Protein AF-A0A2X2DP00-F1 (afdb_monomer_lite)

Structure (mmCIF, N/CA/C/O backbone):
data_AF-A0A2X2DP00-F1
#
_entry.id   AF-A0A2X2DP00-F1
#
loop_
_atom_site.group_PDB
_atom_site.id
_atom_site.type_symbol
_atom_site.label_atom_id
_atom_site.label_alt_id
_atom_site.label_comp_id
_atom_site.label_asym_id
_atom_site.label_entity_id
_atom_site.label_seq_id
_atom_site.pdbx_PDB_ins_code
_atom_site.Cartn_x
_atom_site.Cartn_y
_atom_site.Cartn_z
_atom_site.occupancy
_atom_site.B_iso_or_equiv
_atom_site.auth_seq_id
_atom_site.auth_comp_id
_atom_site.auth_asym_id
_atom_site.auth_atom_id
_atom_site.pdbx_PDB_model_num
ATOM 1 N N . MET A 1 1 ? 0.939 -28.155 -7.648 1.00 37.97 1 MET A N 1
ATOM 2 C CA . MET A 1 1 ? -0.258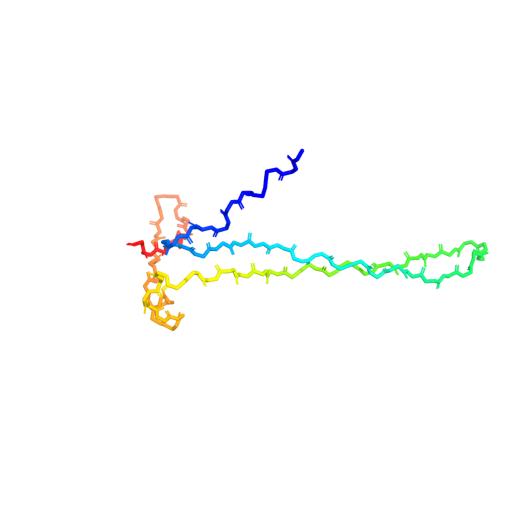 -27.290 -7.715 1.00 37.97 1 MET A CA 1
ATOM 3 C C . MET A 1 1 ? -0.003 -26.068 -6.851 1.00 37.97 1 MET A C 1
ATOM 5 O O . MET A 1 1 ? 0.250 -26.237 -5.664 1.00 37.97 1 MET A O 1
ATOM 9 N N . ALA A 1 2 ? 0.046 -24.867 -7.433 1.00 38.84 2 ALA A N 1
ATOM 10 C CA . ALA A 1 2 ? 0.214 -23.642 -6.654 1.00 38.84 2 ALA A CA 1
ATOM 11 C C . ALA A 1 2 ? -1.010 -23.478 -5.746 1.00 38.84 2 ALA A C 1
ATOM 13 O O . ALA A 1 2 ? -2.141 -23.450 -6.227 1.00 38.84 2 ALA A O 1
ATOM 14 N N . LYS A 1 3 ? -0.788 -23.439 -4.432 1.00 44.03 3 LYS A N 1
ATOM 15 C CA . LYS A 1 3 ? -1.837 -23.187 -3.447 1.00 44.03 3 LYS A CA 1
ATOM 16 C C . LYS A 1 3 ? -2.283 -21.740 -3.665 1.00 44.03 3 LYS A C 1
ATOM 18 O O . LYS A 1 3 ? -1.599 -20.817 -3.234 1.00 44.03 3 LYS A O 1
ATOM 23 N N . ILE A 1 4 ? -3.369 -21.537 -4.409 1.00 54.34 4 ILE A N 1
ATOM 24 C CA . ILE A 1 4 ? -4.022 -20.231 -4.497 1.00 54.34 4 ILE A CA 1
ATOM 25 C C . ILE A 1 4 ? -4.593 -19.999 -3.102 1.00 54.34 4 ILE A C 1
ATOM 27 O O . ILE A 1 4 ? -5.638 -20.542 -2.750 1.00 54.34 4 ILE A O 1
ATOM 31 N N . THR A 1 5 ? -3.840 -19.293 -2.259 1.00 56.06 5 THR A N 1
ATOM 32 C CA . THR A 1 5 ? -4.333 -18.832 -0.964 1.00 56.06 5 THR A CA 1
ATOM 33 C C . THR A 1 5 ? -5.604 -18.055 -1.248 1.00 56.06 5 THR A C 1
ATOM 35 O O . THR A 1 5 ? -5.568 -17.051 -1.958 1.00 56.06 5 THR A O 1
ATOM 38 N N . SER A 1 6 ? -6.730 -18.572 -0.762 1.00 59.97 6 SER A N 1
ATOM 39 C CA . SER A 1 6 ? -8.017 -17.912 -0.901 1.00 59.97 6 SER A CA 1
ATOM 40 C C . SER A 1 6 ? -7.872 -16.464 -0.438 1.00 59.97 6 SER A C 1
ATOM 42 O O . SER A 1 6 ? -7.522 -16.210 0.712 1.00 59.97 6 SER A O 1
ATOM 44 N N . ILE A 1 7 ? -8.140 -15.517 -1.335 1.00 62.97 7 ILE A N 1
ATOM 45 C CA . ILE A 1 7 ? -8.219 -14.076 -1.042 1.00 62.97 7 ILE A CA 1
ATOM 46 C C . ILE A 1 7 ? -9.379 -13.733 -0.081 1.00 62.97 7 ILE A C 1
ATOM 48 O O . ILE A 1 7 ? -9.658 -12.565 0.165 1.00 62.97 7 ILE A O 1
ATOM 52 N N . ALA A 1 8 ? -10.076 -14.743 0.451 1.00 59.81 8 ALA A N 1
ATOM 53 C CA . ALA A 1 8 ? -11.283 -14.653 1.263 1.00 59.81 8 ALA A CA 1
ATOM 54 C C . ALA A 1 8 ? -11.035 -14.224 2.718 1.00 59.81 8 ALA A C 1
ATOM 56 O O . ALA A 1 8 ? -11.577 -14.824 3.643 1.00 59.81 8 ALA A O 1
ATOM 57 N N . GLN A 1 9 ? -10.245 -13.175 2.946 1.00 71.75 9 GLN A N 1
ATOM 58 C CA . GLN A 1 9 ? -10.446 -12.399 4.169 1.00 71.75 9 GLN A CA 1
ATOM 59 C C . GLN A 1 9 ? -11.719 -11.578 3.972 1.00 71.75 9 GLN A C 1
ATOM 61 O O . GLN A 1 9 ? -11.832 -10.840 2.997 1.00 71.75 9 GLN A O 1
ATOM 66 N N . THR A 1 10 ? -12.710 -11.768 4.841 1.00 79.12 10 THR A N 1
ATOM 67 C CA . THR A 1 10 ? -14.013 -11.087 4.750 1.00 79.12 10 THR A CA 1
ATOM 68 C C . THR A 1 10 ? -14.105 -9.868 5.661 1.00 79.12 10 THR A C 1
ATOM 70 O O . THR A 1 10 ? -14.991 -9.042 5.472 1.00 79.12 10 THR A O 1
ATOM 73 N N . ASP A 1 11 ? -13.196 -9.761 6.632 1.00 86.50 11 ASP A N 1
ATOM 74 C CA . ASP A 1 11 ? -13.187 -8.776 7.718 1.00 86.50 11 ASP A CA 1
ATOM 75 C C . ASP A 1 11 ? -12.270 -7.571 7.451 1.00 86.50 11 ASP A C 1
ATOM 77 O O . ASP A 1 11 ? -12.307 -6.585 8.183 1.00 86.50 11 ASP A O 1
ATOM 81 N N . ARG A 1 12 ? -11.418 -7.634 6.421 1.00 86.50 12 ARG A N 1
ATOM 82 C CA . ARG A 1 12 ? -10.439 -6.585 6.122 1.00 86.50 12 ARG A CA 1
ATOM 83 C C . ARG A 1 12 ? -10.046 -6.554 4.653 1.00 86.50 12 ARG A C 1
ATOM 85 O O . ARG A 1 12 ? -10.150 -7.543 3.933 1.00 86.50 12 ARG A O 1
ATOM 92 N N . GLU A 1 13 ? -9.542 -5.403 4.226 1.00 89.62 13 GLU A N 1
ATOM 93 C CA . GLU A 1 13 ? -8.955 -5.256 2.898 1.00 89.62 13 GLU A CA 1
ATOM 94 C C . GLU A 1 13 ? -7.607 -5.968 2.812 1.00 89.62 13 GLU A C 1
ATOM 96 O O . GLU A 1 13 ? -6.820 -5.973 3.762 1.00 89.62 13 GLU A O 1
ATOM 101 N N . SER A 1 14 ? -7.320 -6.523 1.639 1.00 88.94 14 SER A N 1
ATOM 102 C CA . SER A 1 14 ? -6.014 -7.097 1.322 1.00 88.94 14 SER A CA 1
ATOM 103 C C . SER A 1 14 ? -5.226 -6.150 0.421 1.00 88.94 14 SER A C 1
ATOM 105 O O . SER A 1 14 ? -5.757 -5.643 -0.567 1.00 88.94 14 SER A O 1
ATOM 107 N N . LEU A 1 15 ? -3.953 -5.921 0.751 1.00 90.44 15 LEU A N 1
ATOM 108 C CA . LEU A 1 15 ? -3.044 -5.098 -0.045 1.00 90.44 15 LEU A CA 1
ATOM 109 C C . LEU A 1 15 ? -2.152 -5.980 -0.920 1.00 90.44 15 LEU A C 1
ATOM 111 O O . LEU A 1 15 ? -1.339 -6.757 -0.422 1.00 90.44 15 LEU A O 1
ATOM 115 N N . PHE A 1 16 ? -2.261 -5.785 -2.228 1.00 91.69 16 PHE A N 1
ATOM 116 C CA . PHE A 1 16 ? -1.384 -6.354 -3.240 1.00 91.69 16 PHE A CA 1
ATOM 117 C C . PHE A 1 16 ? -0.632 -5.246 -3.976 1.00 91.69 16 PHE A C 1
ATOM 119 O O . PHE A 1 16 ? -0.958 -4.062 -3.876 1.00 91.69 16 PHE A O 1
ATOM 126 N N . TYR A 1 17 ? 0.376 -5.638 -4.750 1.00 94.88 17 TYR A N 1
ATOM 127 C CA . TYR A 1 17 ? 1.155 -4.712 -5.561 1.00 94.88 17 TYR A CA 1
ATOM 128 C C . TYR A 1 17 ? 1.212 -5.179 -7.008 1.00 94.88 17 TYR A C 1
ATOM 130 O O . TYR 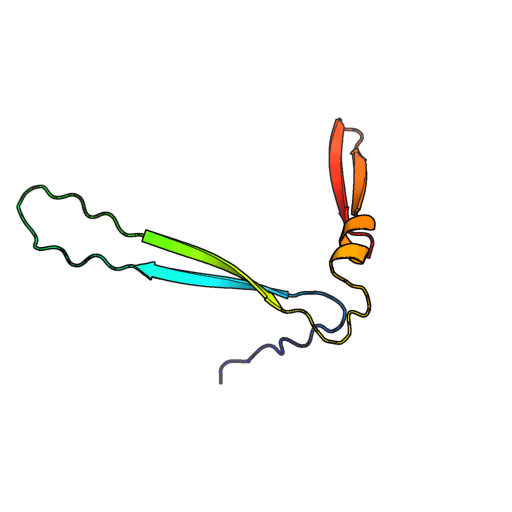A 1 17 ? 1.711 -6.269 -7.296 1.00 94.88 17 TYR A O 1
ATOM 138 N N . ILE A 1 18 ? 0.767 -4.325 -7.927 1.00 95.31 18 ILE A N 1
ATOM 139 C CA . ILE A 1 18 ? 0.970 -4.533 -9.360 1.00 95.31 18 ILE A CA 1
ATOM 140 C C . ILE A 1 18 ? 2.314 -3.914 -9.726 1.00 95.31 18 ILE A C 1
ATOM 142 O O . ILE A 1 18 ? 2.544 -2.722 -9.520 1.00 95.31 18 ILE A O 1
ATOM 146 N N . ASN A 1 19 ? 3.209 -4.739 -10.262 1.00 95.12 19 ASN A N 1
ATOM 147 C CA . ASN A 1 19 ? 4.528 -4.316 -10.708 1.00 95.12 19 ASN A CA 1
ATOM 148 C C . ASN A 1 19 ? 4.534 -4.253 -12.237 1.00 95.12 19 ASN A C 1
ATOM 150 O O . ASN A 1 19 ? 4.398 -5.285 -12.887 1.00 95.12 19 ASN A O 1
ATOM 154 N N . SER A 1 20 ? 4.742 -3.063 -12.795 1.00 94.00 20 SER A N 1
ATOM 155 C CA . SER A 1 20 ? 4.962 -2.862 -14.228 1.00 94.00 20 SER A CA 1
ATOM 156 C C . SER A 1 20 ? 6.406 -2.437 -14.466 1.00 94.00 20 SER A C 1
ATOM 158 O O . SER A 1 20 ? 6.911 -1.531 -13.801 1.00 94.00 20 SER A O 1
ATOM 160 N N . LYS A 1 21 ? 7.097 -3.122 -15.379 1.00 92.88 21 LYS A N 1
ATOM 161 C CA . LYS A 1 21 ? 8.474 -2.806 -15.769 1.00 92.88 21 LYS A CA 1
ATOM 162 C C . LYS A 1 21 ? 8.476 -2.428 -17.243 1.00 92.88 21 LYS A C 1
ATOM 164 O O . LYS A 1 21 ? 8.233 -3.282 -18.089 1.00 92.88 21 LYS A O 1
ATOM 169 N N . ALA A 1 22 ? 8.768 -1.167 -17.532 1.00 88.75 22 ALA A N 1
ATOM 170 C CA . ALA A 1 22 ? 9.032 -0.718 -18.887 1.00 88.75 22 ALA A CA 1
ATOM 171 C C . ALA A 1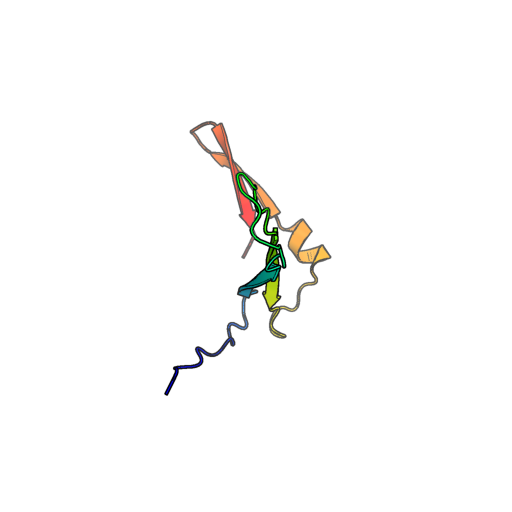 22 ? 10.482 -1.067 -19.232 1.00 88.75 22 ALA A C 1
ATOM 173 O O . ALA A 1 22 ? 11.415 -0.541 -18.618 1.00 88.75 22 ALA A O 1
ATOM 174 N N . ILE A 1 23 ? 10.653 -1.987 -20.181 1.00 85.62 23 ILE A N 1
ATOM 175 C CA . ILE A 1 23 ? 11.964 -2.370 -20.704 1.00 85.62 23 ILE A CA 1
ATOM 176 C C . ILE A 1 23 ? 12.291 -1.406 -21.850 1.00 85.62 23 ILE A C 1
ATOM 178 O O . ILE A 1 23 ? 11.558 -1.389 -22.840 1.00 85.62 23 ILE A O 1
ATOM 182 N N . PRO A 1 24 ? 13.341 -0.579 -21.728 1.00 81.94 24 PRO A N 1
ATOM 183 C CA . PRO A 1 24 ? 13.718 0.340 -22.786 1.00 81.94 24 PRO A CA 1
ATOM 184 C C . PRO A 1 24 ? 14.339 -0.437 -23.948 1.00 81.94 24 PRO A C 1
ATOM 186 O O . PRO A 1 24 ? 15.205 -1.289 -23.749 1.00 81.94 24 PRO A O 1
ATOM 189 N N . ILE A 1 25 ? 13.915 -0.117 -25.168 1.00 77.62 25 ILE A N 1
ATOM 190 C CA . ILE A 1 25 ? 14.601 -0.555 -26.383 1.00 77.62 25 ILE A CA 1
ATOM 191 C C . ILE A 1 25 ? 15.696 0.472 -26.645 1.00 77.62 25 ILE A C 1
ATOM 193 O O . ILE A 1 25 ? 15.405 1.659 -26.790 1.00 77.62 25 ILE A O 1
ATOM 197 N N . ALA A 1 26 ? 16.951 0.040 -26.674 1.00 73.88 26 ALA A N 1
ATOM 198 C CA . ALA A 1 26 ? 18.064 0.926 -26.968 1.00 73.88 26 ALA A CA 1
ATOM 199 C C . ALA A 1 26 ? 19.128 0.197 -27.787 1.00 73.88 26 ALA A C 1
ATOM 201 O O . ALA A 1 26 ? 19.475 -0.945 -27.490 1.00 73.88 26 ALA A O 1
ATOM 202 N N . GLU A 1 27 ? 19.655 0.871 -28.807 1.00 71.94 27 GLU A N 1
ATOM 203 C CA . GLU A 1 27 ? 20.824 0.397 -29.540 1.00 71.94 27 GLU A CA 1
ATOM 204 C C . GLU A 1 27 ? 22.085 0.666 -28.717 1.00 71.94 27 GLU A C 1
ATOM 206 O O . GLU A 1 27 ? 22.321 1.785 -28.249 1.00 71.94 27 GLU A O 1
ATOM 211 N N . SER A 1 28 ? 22.904 -0.367 -28.538 1.00 70.06 28 SER A N 1
ATOM 212 C CA . SER A 1 28 ? 24.152 -0.289 -27.789 1.00 70.06 28 SER A CA 1
ATOM 213 C C . SER A 1 28 ? 25.192 0.517 -28.570 1.00 70.06 28 SER A C 1
ATOM 215 O O . SER A 1 28 ? 25.891 -0.015 -29.433 1.00 70.06 28 SER A O 1
ATOM 217 N N . LYS A 1 29 ? 25.305 1.809 -28.261 1.00 75.81 29 LYS A N 1
ATOM 218 C CA . LYS A 1 29 ? 26.450 2.643 -28.652 1.00 75.81 29 LYS A CA 1
ATOM 219 C C . LYS A 1 29 ? 27.454 2.706 -27.498 1.00 75.81 29 LYS A C 1
ATOM 221 O O . LYS A 1 29 ? 27.052 2.645 -26.332 1.00 75.81 29 LYS A O 1
ATOM 226 N N . ASN A 1 30 ? 28.747 2.829 -27.819 1.00 77.62 30 ASN A N 1
ATOM 227 C CA . ASN A 1 30 ? 29.807 2.972 -26.813 1.00 77.62 30 ASN A CA 1
ATOM 228 C C . ASN A 1 30 ? 29.489 4.147 -25.870 1.00 77.62 30 ASN A C 1
ATOM 230 O O . ASN A 1 30 ? 29.209 5.248 -26.338 1.00 77.62 30 ASN A O 1
ATOM 234 N N . ASN A 1 31 ? 29.547 3.889 -24.558 1.00 81.50 31 ASN A N 1
ATOM 235 C CA . ASN A 1 31 ? 29.216 4.812 -23.462 1.00 81.50 31 ASN A CA 1
ATOM 236 C C . ASN A 1 31 ? 27.760 5.316 -23.457 1.00 81.50 31 ASN A C 1
ATOM 238 O O . ASN A 1 31 ? 27.503 6.500 -23.666 1.00 81.50 31 ASN A O 1
ATOM 242 N N . SER A 1 32 ? 26.797 4.437 -23.163 1.00 80.00 32 SER A N 1
ATOM 243 C CA . SER A 1 32 ? 25.386 4.818 -23.001 1.00 80.00 32 SER A CA 1
ATOM 244 C C . SER A 1 32 ? 24.821 4.456 -21.621 1.00 80.00 32 SER A C 1
ATOM 246 O O . SER A 1 32 ? 25.210 3.465 -21.006 1.00 80.00 32 SER A O 1
ATOM 248 N N . ILE A 1 33 ? 23.901 5.294 -21.128 1.00 83.50 33 ILE A N 1
ATOM 249 C CA . ILE A 1 33 ? 23.111 5.056 -19.913 1.00 83.50 33 ILE A CA 1
ATOM 250 C C . ILE A 1 33 ? 21.703 4.649 -20.340 1.00 83.50 33 ILE A C 1
ATOM 252 O O . ILE A 1 33 ? 21.029 5.387 -21.060 1.00 83.50 33 ILE A O 1
ATOM 256 N N . HIS A 1 34 ? 21.240 3.501 -19.850 1.00 83.25 34 HIS A N 1
ATOM 257 C CA . HIS A 1 34 ? 19.868 3.048 -20.047 1.00 83.25 34 HIS A CA 1
ATOM 258 C C . HIS A 1 34 ? 19.035 3.327 -18.803 1.00 83.25 34 HIS A C 1
ATOM 260 O O . HIS A 1 34 ? 19.342 2.852 -17.710 1.00 83.25 34 HIS A O 1
ATOM 266 N N . ILE A 1 35 ? 17.946 4.070 -18.982 1.00 85.69 35 ILE A N 1
ATOM 267 C CA . ILE A 1 35 ? 16.990 4.362 -17.917 1.00 85.69 35 ILE A CA 1
ATOM 268 C C . ILE A 1 35 ? 15.746 3.516 -18.167 1.00 85.69 35 ILE A C 1
ATOM 270 O O . ILE A 1 35 ? 15.108 3.619 -19.210 1.00 85.69 35 ILE A O 1
ATOM 274 N N . SER A 1 36 ? 15.418 2.664 -17.198 1.00 88.69 36 SER A N 1
ATOM 275 C CA . SER A 1 36 ? 14.196 1.856 -17.198 1.00 88.69 36 SER A CA 1
ATOM 276 C C . SER A 1 36 ? 13.244 2.364 -16.127 1.00 88.69 36 SER A C 1
ATOM 278 O O . SER A 1 36 ? 13.678 2.790 -15.056 1.00 88.69 36 SER A O 1
ATOM 280 N N . ILE A 1 37 ? 11.941 2.270 -16.385 1.00 91.06 37 ILE A N 1
ATOM 281 C CA . ILE A 1 37 ? 10.915 2.715 -15.440 1.00 91.06 37 ILE A CA 1
ATOM 282 C C . ILE A 1 37 ? 10.250 1.487 -14.820 1.00 91.06 37 ILE A C 1
ATOM 284 O O . ILE A 1 37 ? 9.730 0.620 -15.523 1.00 91.06 37 ILE A O 1
ATOM 288 N N . LYS A 1 38 ? 10.246 1.420 -13.484 1.00 93.94 38 LYS A N 1
ATOM 289 C CA . LYS A 1 38 ? 9.438 0.465 -12.720 1.00 93.94 38 LYS A CA 1
ATOM 290 C C . LYS A 1 38 ? 8.321 1.219 -12.012 1.00 93.94 38 LYS A C 1
ATOM 292 O O . LYS A 1 38 ? 8.584 2.007 -11.108 1.00 93.94 38 LYS A O 1
ATOM 297 N N . SER A 1 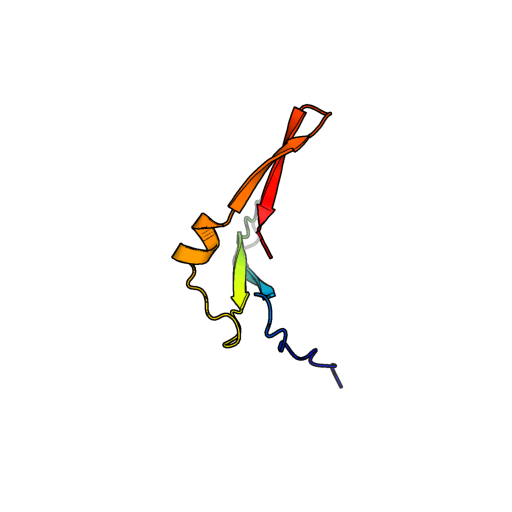39 ? 7.084 0.914 -12.371 1.00 96.31 39 SER A N 1
ATOM 298 C CA . SER A 1 39 ? 5.899 1.427 -11.689 1.00 96.31 39 SER A CA 1
ATOM 299 C C . SER A 1 39 ? 5.360 0.367 -10.731 1.00 96.31 39 SER A C 1
ATOM 301 O O . SER A 1 39 ? 5.207 -0.800 -11.097 1.00 96.31 39 SER A O 1
ATOM 303 N N . VAL A 1 40 ? 5.092 0.767 -9.489 1.00 96.69 40 VAL A N 1
ATOM 304 C CA . VAL A 1 40 ? 4.524 -0.102 -8.452 1.00 96.69 40 VAL A CA 1
ATOM 305 C C . VAL A 1 40 ? 3.234 0.529 -7.957 1.00 96.69 40 VAL A C 1
ATOM 307 O O . VAL A 1 40 ? 3.256 1.595 -7.347 1.00 96.69 40 VAL A O 1
ATOM 310 N N . PHE A 1 41 ? 2.115 -0.139 -8.213 1.00 96.62 41 PHE A N 1
ATOM 311 C CA . PHE A 1 41 ? 0.788 0.337 -7.840 1.00 96.62 41 PHE A CA 1
ATOM 312 C C . PHE A 1 41 ? 0.240 -0.491 -6.685 1.00 96.62 41 PHE A C 1
ATOM 314 O O . PHE A 1 41 ? 0.359 -1.717 -6.693 1.00 96.62 41 PHE A O 1
ATOM 321 N N . LYS A 1 42 ? -0.376 0.171 -5.701 1.00 95.44 42 LYS A N 1
ATOM 322 C CA . LYS A 1 42 ? -1.140 -0.512 -4.652 1.00 95.44 42 LYS A CA 1
ATOM 323 C C . LYS A 1 42 ? -2.473 -0.978 -5.237 1.00 95.44 42 LYS A C 1
ATOM 325 O O . LYS A 1 42 ? -3.204 -0.170 -5.801 1.00 95.44 42 LYS A O 1
ATOM 330 N N . LEU A 1 43 ? -2.781 -2.260 -5.080 1.00 93.12 43 LEU A N 1
ATOM 331 C CA . LEU A 1 43 ? -4.069 -2.860 -5.413 1.00 93.12 43 LEU A CA 1
ATOM 332 C C . LEU A 1 43 ? -4.741 -3.289 -4.110 1.00 93.12 43 LEU A C 1
ATOM 334 O O . LEU A 1 43 ? -4.286 -4.227 -3.456 1.00 93.12 43 LEU A O 1
ATOM 338 N N . PHE A 1 44 ? -5.810 -2.596 -3.736 1.00 91.25 44 PHE A N 1
ATOM 339 C CA . PHE A 1 44 ? -6.610 -2.929 -2.563 1.00 91.25 44 PHE A CA 1
ATOM 340 C C . PHE A 1 44 ? -7.781 -3.813 -2.991 1.00 91.25 44 PHE A C 1
ATOM 342 O O . PHE A 1 44 ? -8.597 -3.406 -3.814 1.00 91.25 44 PHE A O 1
ATOM 349 N N . TYR A 1 45 ? -7.861 -5.025 -2.446 1.00 89.81 45 TYR A N 1
ATOM 350 C CA . TYR A 1 45 ? -9.032 -5.884 -2.594 1.00 89.81 45 TYR A CA 1
ATOM 351 C C . TYR A 1 45 ? -9.956 -5.677 -1.395 1.00 89.81 45 TYR A C 1
ATOM 353 O O . TYR A 1 45 ? -9.558 -5.951 -0.258 1.00 89.81 45 TYR A O 1
ATOM 361 N N . ARG A 1 46 ? -11.178 -5.200 -1.655 1.00 88.69 46 ARG A N 1
ATOM 362 C CA . ARG A 1 46 ? -12.202 -4.969 -0.634 1.00 88.69 46 ARG A CA 1
ATOM 363 C C . ARG A 1 46 ? -13.255 -6.083 -0.680 1.00 88.69 46 ARG A C 1
ATOM 365 O O . ARG A 1 46 ? -13.989 -6.165 -1.664 1.00 88.69 46 ARG A O 1
ATOM 372 N N . PRO A 1 47 ? -13.341 -6.950 0.341 1.00 89.06 47 PRO A N 1
ATOM 373 C CA . PRO A 1 47 ? -14.385 -7.967 0.406 1.00 89.06 47 PRO A CA 1
ATOM 374 C C . PRO A 1 47 ? -15.773 -7.359 0.648 1.00 89.06 47 PRO A C 1
ATOM 376 O O . PRO A 1 47 ? -15.908 -6.327 1.301 1.00 89.06 47 PRO A O 1
ATOM 379 N N . HIS A 1 48 ? -16.817 -8.070 0.212 1.00 85.50 48 HIS A N 1
ATOM 380 C CA . HIS A 1 48 ? -18.221 -7.692 0.435 1.00 85.50 48 HIS A CA 1
ATOM 381 C C . HIS A 1 48 ? -18.640 -7.666 1.918 1.00 85.50 48 HIS A C 1
ATOM 383 O O . HIS A 1 48 ? -19.660 -7.075 2.247 1.00 85.50 48 HIS A O 1
ATOM 389 N N . GLY A 1 49 ? -17.877 -8.304 2.815 1.00 84.25 49 GLY A N 1
ATOM 390 C CA . GLY A 1 49 ? -18.171 -8.340 4.254 1.00 84.25 49 GLY A CA 1
ATOM 391 C C . GLY A 1 49 ? -17.904 -7.025 4.997 1.00 84.25 49 GLY A C 1
ATOM 392 O O . GLY A 1 49 ? -18.304 -6.892 6.150 1.00 84.25 49 GLY A O 1
ATOM 393 N N . LEU A 1 50 ? -17.254 -6.047 4.356 1.00 86.12 50 LEU A N 1
ATOM 394 C CA . LEU A 1 50 ? -17.035 -4.714 4.915 1.00 86.12 50 LEU A CA 1
ATOM 395 C C . LEU A 1 50 ? -18.233 -3.817 4.597 1.00 86.12 50 LEU A C 1
ATOM 397 O O . LEU A 1 50 ? -18.363 -3.321 3.480 1.00 86.12 50 LEU A O 1
ATOM 401 N N . THR A 1 51 ? -19.090 -3.609 5.592 1.00 84.06 51 THR A N 1
ATOM 402 C CA . THR A 1 51 ? -20.332 -2.832 5.464 1.00 84.06 51 THR A CA 1
ATOM 403 C C . THR A 1 51 ? -20.114 -1.321 5.460 1.00 84.06 51 THR A C 1
ATOM 405 O O . THR A 1 51 ? -20.919 -0.594 4.889 1.00 84.06 51 THR A O 1
ATOM 408 N N . GLU A 1 52 ? -19.037 -0.844 6.084 1.00 86.69 52 GLU A N 1
ATOM 409 C CA . GLU A 1 52 ? -18.711 0.584 6.160 1.00 86.69 52 GLU A CA 1
ATOM 410 C C . GLU A 1 52 ? -18.224 1.116 4.815 1.00 86.69 52 GLU A C 1
ATOM 412 O O . GLU A 1 52 ? -17.575 0.398 4.047 1.00 86.69 52 GLU A O 1
ATOM 417 N N . THR A 1 53 ? -18.466 2.393 4.536 1.00 88.69 53 THR A N 1
ATOM 418 C CA . THR A 1 53 ? -17.891 3.053 3.356 1.00 88.69 53 THR A CA 1
ATOM 419 C C . THR A 1 53 ? -16.438 3.473 3.596 1.00 88.69 53 THR A C 1
ATOM 421 O O . THR A 1 53 ? -15.922 3.451 4.719 1.00 88.69 53 THR A O 1
ATOM 424 N N . VAL A 1 54 ? -15.730 3.848 2.528 1.00 86.62 54 VAL A N 1
ATOM 425 C CA . VAL A 1 54 ? -14.345 4.343 2.631 1.00 86.62 54 VAL A CA 1
ATOM 426 C C . VAL A 1 54 ? -14.310 5.671 3.396 1.00 86.62 54 VAL A C 1
ATOM 428 O O . VAL A 1 54 ? -13.417 5.912 4.215 1.00 86.62 54 VAL A O 1
ATOM 431 N N . GLU A 1 55 ? -15.316 6.515 3.182 1.00 89.00 55 GLU A N 1
ATOM 432 C CA . GLU A 1 55 ? -15.471 7.813 3.828 1.00 89.00 55 GLU A CA 1
ATOM 433 C C . GLU A 1 55 ? -15.732 7.660 5.330 1.00 89.00 55 GLU A C 1
ATOM 435 O O . GLU A 1 55 ? -15.160 8.387 6.144 1.00 89.00 55 GLU A O 1
ATOM 440 N N . GLU A 1 56 ? -16.570 6.696 5.713 1.00 90.25 56 GLU A N 1
ATOM 441 C CA . GLU A 1 56 ? -16.865 6.379 7.112 1.00 90.25 56 GLU A CA 1
ATOM 442 C C . GLU A 1 56 ? -15.649 5.801 7.831 1.00 90.25 56 GLU A C 1
ATOM 444 O O . GLU A 1 56 ? -15.299 6.2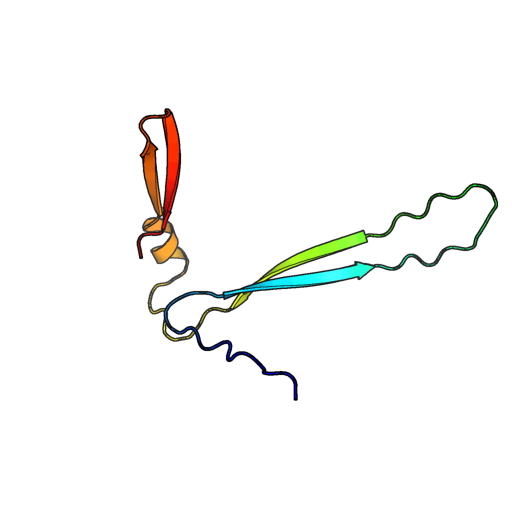66 8.918 1.00 90.25 56 GLU A O 1
ATOM 449 N N . ALA A 1 57 ? -14.952 4.852 7.202 1.00 87.56 57 ALA A N 1
ATOM 450 C CA . ALA A 1 57 ? -13.756 4.234 7.767 1.00 87.56 57 ALA A CA 1
ATOM 451 C C . ALA A 1 57 ? -12.646 5.263 8.045 1.00 87.56 57 ALA A C 1
ATOM 453 O O . ALA A 1 57 ? -11.935 5.164 9.047 1.00 87.56 57 ALA A O 1
ATOM 454 N N . THR A 1 58 ? -12.516 6.283 7.191 1.00 87.19 58 THR A N 1
ATOM 455 C CA . THR A 1 58 ? -11.504 7.341 7.352 1.00 87.19 58 THR A CA 1
ATOM 456 C C . THR A 1 58 ? -11.745 8.186 8.607 1.00 87.19 58 THR A C 1
ATOM 458 O O . THR A 1 58 ? -10.794 8.602 9.268 1.00 87.19 58 THR A O 1
ATOM 461 N N . LYS A 1 59 ? -13.009 8.397 8.995 1.00 90.81 59 LYS A N 1
ATOM 462 C CA . LYS A 1 59 ? -13.365 9.176 10.196 1.00 90.81 59 LYS A CA 1
ATOM 463 C C . LYS A 1 59 ? -12.997 8.472 11.504 1.00 90.81 59 LYS A C 1
ATOM 465 O O . LYS A 1 59 ? -12.910 9.127 12.535 1.00 90.81 59 LYS A O 1
ATOM 470 N N . LYS A 1 60 ? -12.768 7.157 11.471 1.00 89.88 60 LYS A N 1
ATOM 471 C CA . LYS A 1 60 ? -12.449 6.324 12.643 1.00 89.88 60 LYS A CA 1
ATOM 472 C C . LYS A 1 60 ? -10.944 6.161 12.888 1.00 89.88 60 LYS A C 1
ATOM 474 O O . LYS A 1 60 ? -10.516 5.274 13.627 1.00 89.88 60 LYS A O 1
ATOM 479 N N . ILE A 1 61 ? -10.113 6.978 12.242 1.00 91.00 61 ILE A N 1
ATOM 480 C CA . ILE A 1 61 ? -8.671 6.988 12.488 1.00 91.00 61 ILE A CA 1
ATOM 481 C C . ILE A 1 61 ? -8.404 7.696 13.821 1.00 91.00 61 ILE A C 1
ATOM 483 O O . ILE A 1 61 ? -8.770 8.853 14.013 1.00 91.00 61 ILE A O 1
ATOM 487 N N . ILE A 1 62 ? -7.740 6.997 14.737 1.00 92.81 62 ILE A N 1
ATOM 488 C CA . ILE A 1 62 ? -7.389 7.493 16.067 1.00 92.81 62 ILE A CA 1
ATOM 489 C C . ILE A 1 62 ? -5.919 7.906 16.070 1.00 92.81 62 ILE A C 1
ATOM 491 O O . ILE A 1 62 ? -5.037 7.131 15.694 1.00 92.81 62 ILE A O 1
ATOM 495 N N . PHE A 1 63 ? -5.650 9.109 16.564 1.00 93.56 63 PHE A N 1
ATOM 496 C CA . PHE A 1 63 ? -4.304 9.639 16.748 1.00 93.56 63 PHE A CA 1
ATOM 497 C C . PHE A 1 63 ? -3.965 9.642 18.238 1.00 93.56 63 PHE A C 1
ATOM 499 O O . PHE A 1 63 ? -4.776 10.040 19.069 1.00 93.56 63 PHE A O 1
ATOM 506 N N . SER A 1 64 ? -2.767 9.187 18.591 1.00 93.75 64 SER A N 1
ATOM 507 C CA . SER A 1 64 ? -2.278 9.205 19.973 1.00 93.75 64 SER A CA 1
ATOM 508 C C . SER A 1 64 ? -0.789 9.519 19.998 1.00 93.75 64 SER A C 1
ATOM 510 O O . SER A 1 64 ? -0.083 9.191 19.051 1.00 93.75 64 SER A O 1
ATOM 512 N N . ILE A 1 65 ? -0.304 10.147 21.065 1.00 95.56 65 ILE A N 1
ATOM 513 C CA . ILE A 1 65 ? 1.129 10.358 21.288 1.00 95.56 65 ILE A CA 1
ATOM 514 C C . ILE A 1 65 ? 1.582 9.369 22.357 1.00 95.56 65 ILE A C 1
ATOM 516 O O . ILE A 1 65 ? 0.937 9.250 23.398 1.00 95.56 65 ILE A O 1
ATOM 520 N N . ASN A 1 66 ? 2.662 8.634 22.101 1.00 94.38 66 ASN A N 1
ATOM 521 C CA . ASN A 1 66 ? 3.208 7.703 23.086 1.00 94.38 66 ASN A CA 1
ATOM 522 C C . ASN A 1 66 ? 4.176 8.400 24.063 1.00 94.38 66 ASN A C 1
ATOM 524 O O . ASN A 1 66 ? 4.553 9.558 23.891 1.00 94.38 66 ASN A O 1
ATOM 528 N N . ASN A 1 67 ? 4.645 7.668 25.074 1.00 94.94 67 ASN A N 1
ATOM 529 C CA . ASN A 1 67 ? 5.563 8.194 26.096 1.00 94.94 67 ASN A CA 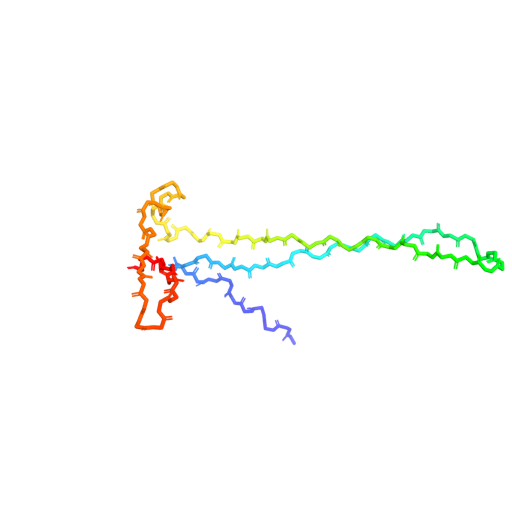1
ATOM 530 C C . ASN A 1 67 ? 6.911 8.679 25.524 1.00 94.94 67 ASN A C 1
ATOM 532 O O . ASN A 1 67 ? 7.604 9.463 26.166 1.00 94.94 67 ASN A O 1
ATOM 536 N N . LYS A 1 68 ? 7.279 8.232 24.315 1.00 95.62 68 LYS A N 1
ATOM 537 C CA . LYS A 1 68 ? 8.474 8.669 23.576 1.00 95.62 68 LYS A CA 1
ATOM 538 C C . LYS A 1 68 ? 8.218 9.906 22.705 1.00 95.62 68 LYS A C 1
ATOM 540 O O . LYS A 1 68 ? 9.111 10.321 21.976 1.00 95.62 68 LYS A O 1
ATOM 545 N N . LYS A 1 69 ? 7.027 10.512 22.804 1.00 93.12 69 LYS A N 1
ATOM 546 C CA . LYS A 1 69 ? 6.562 11.654 22.000 1.00 93.12 69 LYS A CA 1
ATOM 547 C C . LYS A 1 69 ? 6.410 11.345 20.505 1.00 93.12 69 LYS A C 1
ATOM 549 O O . LYS A 1 69 ? 6.472 12.248 19.678 1.00 93.12 69 LYS A O 1
ATOM 554 N N . GLU A 1 70 ? 6.176 10.085 20.149 1.00 96.38 70 GLU A N 1
ATOM 555 C CA . GLU A 1 70 ? 5.910 9.675 18.767 1.00 96.38 70 GLU A CA 1
ATOM 556 C C . GLU A 1 70 ? 4.404 9.709 18.484 1.00 96.38 70 GLU A C 1
ATOM 558 O O . GLU A 1 70 ? 3.598 9.289 19.320 1.00 96.38 70 GLU A O 1
ATOM 563 N N . MET A 1 71 ? 4.023 10.169 17.289 1.00 95.00 71 MET A N 1
ATOM 564 C CA . MET A 1 71 ? 2.639 10.114 16.820 1.00 95.00 71 MET A CA 1
ATOM 565 C C . MET A 1 71 ? 2.302 8.699 16.336 1.00 95.00 71 MET A C 1
ATOM 567 O O . MET A 1 71 ? 2.892 8.194 15.384 1.00 95.00 71 MET A O 1
ATOM 571 N N . ILE A 1 72 ? 1.312 8.076 16.966 1.00 94.38 72 ILE A N 1
ATOM 572 C CA . ILE A 1 72 ? 0.767 6.771 16.606 1.00 94.38 72 ILE A CA 1
ATOM 573 C C . ILE A 1 72 ? -0.598 6.970 15.953 1.00 94.38 72 ILE A C 1
ATOM 575 O O . ILE A 1 72 ? -1.526 7.489 16.578 1.00 94.38 72 ILE A O 1
ATOM 579 N N . ILE A 1 73 ? -0.716 6.507 14.710 1.00 92.88 73 ILE A N 1
ATOM 580 C CA . ILE A 1 73 ? -1.963 6.480 13.946 1.00 92.88 73 ILE A CA 1
ATOM 581 C C . ILE A 1 73 ? -2.524 5.060 14.023 1.00 92.88 73 ILE A C 1
ATOM 583 O O . ILE A 1 73 ? -1.876 4.109 13.584 1.00 92.88 73 ILE A O 1
ATOM 587 N N . LYS A 1 74 ? -3.718 4.902 14.591 1.00 88.62 74 LYS A N 1
ATOM 588 C CA . LYS A 1 74 ? -4.410 3.615 14.712 1.00 88.62 74 LYS A CA 1
ATOM 589 C C . LYS A 1 74 ? -5.689 3.651 13.891 1.00 88.62 74 LYS A C 1
ATOM 591 O O . LYS A 1 74 ? -6.459 4.602 13.976 1.00 88.62 74 LYS A O 1
ATOM 596 N N . LYS A 1 75 ? -5.944 2.590 13.132 1.00 81.00 75 LYS A N 1
ATOM 597 C CA . LYS A 1 75 ? -7.278 2.321 12.593 1.00 81.00 75 LYS A CA 1
ATOM 598 C C . LYS A 1 75 ? -8.097 1.665 13.705 1.00 81.00 75 LYS A C 1
ATOM 600 O O . LYS A 1 75 ? -7.626 0.691 14.289 1.00 81.00 75 LYS A O 1
ATOM 605 N N . GLN A 1 76 ? -9.273 2.203 14.015 1.00 68.31 76 GLN A N 1
ATOM 606 C CA . GLN A 1 76 ? -10.219 1.532 14.902 1.00 68.31 76 GLN A CA 1
ATOM 607 C C . GLN A 1 76 ? -10.733 0.272 14.183 1.00 68.31 76 GLN A C 1
ATOM 609 O O . GLN A 1 76 ? -11.261 0.382 13.075 1.00 68.31 76 GLN A O 1
ATOM 614 N N . LEU A 1 77 ? -10.450 -0.904 14.756 1.00 58.59 77 LEU A N 1
ATOM 615 C CA . LEU A 1 77 ? -10.949 -2.202 14.285 1.00 58.59 77 LEU A CA 1
ATOM 616 C C . LEU A 1 77 ? -12.383 -2.423 14.763 1.00 58.59 77 LEU A C 1
ATOM 618 O O . LEU A 1 77 ? -12.674 -2.000 15.906 1.00 58.59 77 LEU A O 1
#

Secondary structure (DSSP, 8-state):
---------SSSPEEEEEEEEE-------SS-----EEEEEEEEE--TT--S-HHHHHHTEEEEE-TTS-EEEEE--

InterPro domains:
  IPR001829 Pili assembly chaperone, bacterial [PR00969] (9-26)
  IPR001829 Pili assembly chaperone, bacterial [PR00969] (32-47)
  IPR008962 PapD-like superfamily [SSF49354] (6-50)
  IPR013783 Immunoglobulin-like fold [G3DSA:2.60.40.10] (2-51)
  IPR016147 Pili assembly chaperone, N-terminal [PF00345] (9-50)
  IPR050643 Periplasmic Pilus Chaperone [PTHR30251] (10-70)

Foldseek 3Di:
DPPPPPPPPLPDKDKDKDKDKADDDDDDDPDDDDDIDIDIDIDIDHHPNDPDDPVRQVVQWDWDADPVRDIDIDRDD

Radius of gyration: 21.12 Å; chains: 1; bounding box: 50×39×56 Å

Organism: Proteus mirabilis (NCBI:txid584)

pLDDT: mean 83.83, std 13.5, range [37.97, 96.69]

Sequence (77 aa):
MAKITSIAQTDRESLFYINSKAIPIAESKNNSIHISIKSVFKLFYRPHGLTETVEEATKKIIFSINNKKEMIIKKQL